Protein AF-A0ABD6QC44-F1 (afdb_monomer_lite)

pLDDT: mean 70.19, std 14.62, range [39.44, 90.94]

Radius of gyration: 23.81 Å; chains: 1; bounding box: 59×38×60 Å

Secondary structure (DSSP, 8-state):
---------SS-HHHHHHHHHHHHHHHHHHHHHHHHHHHHHHHTT-HHHHHHHHHHHHHHHHHHHHHHHHHHHHHHHHHHT-----HHHHHHHTT------------

Sequence (107 aa):
MTEKYQAGHAIPRWLHFVMAADRAGSAAYVGAGFFFAPVLAIASPWPALTAALWIVIALAGLWLGLLGIAMATGLAIVLRSNTEIPEDYWRSIIDYPTGRGNRPASV

Organism: Mycolicibacterium fortuitum (NCBI:txid1766)

Foldseek 3Di:
DDPPPPCPDDAPVVLVVLVVCLVVLVVVLVVVVVCVVVVCVVCVVPPVVNVVSVVVNVVSVVVSVVSVVVNVVRVVVNVVVPDDDPPVVVCVVPVPPPPPDPPPPDD

Structure (mmCIF, N/CA/C/O backbone):
data_AF-A0ABD6QC44-F1
#
_entry.id   AF-A0ABD6QC44-F1
#
loop_
_atom_site.group_PDB
_atom_site.id
_atom_site.type_symbol
_atom_site.label_atom_id
_atom_site.label_alt_id
_atom_site.label_comp_id
_atom_site.label_asym_id
_atom_site.label_entity_id
_atom_site.label_seq_id
_atom_site.pdbx_PDB_ins_code
_atom_site.Cartn_x
_atom_site.Cartn_y
_atom_site.Cartn_z
_atom_site.occupancy
_atom_site.B_iso_or_equiv
_atom_site.auth_seq_id
_atom_site.auth_comp_id
_atom_site.auth_asym_id
_atom_site.auth_atom_id
_atom_site.pdbx_PDB_model_num
ATOM 1 N N . MET A 1 1 ? -42.800 8.916 24.945 1.00 40.31 1 MET A N 1
ATOM 2 C CA . MET A 1 1 ? -41.347 9.079 25.156 1.00 40.31 1 MET A CA 1
ATOM 3 C C . MET A 1 1 ? -40.705 7.745 24.829 1.00 40.31 1 MET A C 1
ATOM 5 O O . MET A 1 1 ? -40.580 6.893 25.691 1.00 40.31 1 MET A O 1
ATOM 9 N N . THR A 1 2 ? -40.452 7.514 23.544 1.00 40.44 2 THR A N 1
ATOM 10 C CA . THR A 1 2 ? -39.946 6.239 23.023 1.00 40.44 2 THR A CA 1
ATOM 11 C C . THR A 1 2 ? -38.577 6.536 22.440 1.00 40.44 2 THR A C 1
ATOM 13 O O . THR A 1 2 ? -38.406 6.636 21.225 1.00 40.44 2 THR A O 1
ATOM 16 N N . GLU A 1 3 ? -37.622 6.802 23.327 1.00 39.44 3 GLU A N 1
ATOM 17 C CA . GLU A 1 3 ? -36.222 6.919 22.946 1.00 39.44 3 GLU A CA 1
ATOM 18 C C . GLU A 1 3 ? -35.745 5.532 22.549 1.00 39.44 3 GLU A C 1
ATOM 20 O O . GLU A 1 3 ? -35.485 4.642 23.356 1.00 39.44 3 GLU A O 1
ATOM 25 N N . LYS A 1 4 ? -35.717 5.341 21.236 1.00 41.03 4 LYS A N 1
ATOM 26 C CA . LYS A 1 4 ? -35.008 4.265 20.578 1.00 41.03 4 LYS A CA 1
ATOM 27 C C . LYS A 1 4 ? -33.545 4.369 21.008 1.00 41.03 4 LYS A C 1
ATOM 29 O O . LYS A 1 4 ? -32.787 5.108 20.389 1.00 41.03 4 LYS A O 1
ATOM 34 N N . TYR A 1 5 ? -33.143 3.615 22.029 1.00 44.47 5 TYR A N 1
ATOM 35 C CA . TYR A 1 5 ? -31.740 3.307 22.324 1.00 44.47 5 TYR A CA 1
ATOM 36 C C . TYR A 1 5 ? -31.167 2.419 21.202 1.00 44.47 5 TYR A C 1
ATOM 38 O O . TYR A 1 5 ? -30.796 1.266 21.384 1.00 44.47 5 TYR A O 1
ATOM 46 N N . GLN A 1 6 ? -31.137 2.968 19.989 1.00 42.03 6 GLN A N 1
ATOM 47 C CA . GLN A 1 6 ? -30.400 2.488 18.829 1.00 42.03 6 GLN A CA 1
ATOM 48 C C . GLN A 1 6 ? -28.955 2.976 18.958 1.00 42.03 6 GLN A C 1
ATOM 50 O O . GLN A 1 6 ? -28.447 3.717 1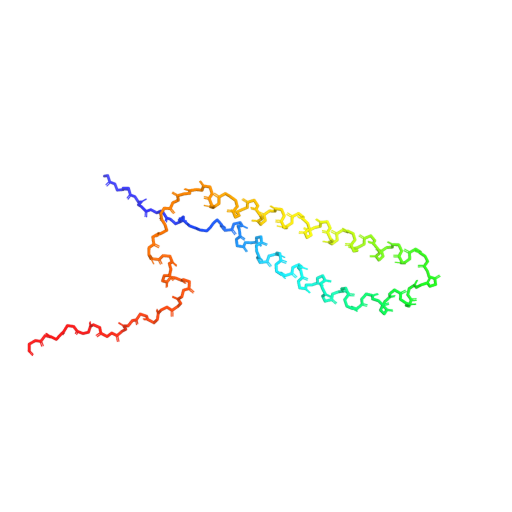8.120 1.00 42.03 6 GLN A O 1
ATOM 55 N N . ALA A 1 7 ? -28.278 2.579 20.032 1.00 42.84 7 ALA A N 1
ATOM 56 C CA . ALA A 1 7 ? -26.843 2.782 20.165 1.00 42.84 7 ALA A CA 1
ATOM 57 C C . ALA A 1 7 ? -26.107 1.616 19.487 1.00 42.84 7 ALA A C 1
ATOM 59 O O . ALA A 1 7 ? -25.403 0.838 20.119 1.00 42.84 7 ALA A O 1
ATOM 60 N N . GLY A 1 8 ? -26.276 1.495 18.166 1.00 39.91 8 GLY A N 1
ATOM 61 C CA . GLY A 1 8 ? -25.426 0.682 17.291 1.00 39.91 8 GLY A CA 1
ATOM 62 C C . GLY A 1 8 ? -24.033 1.302 17.123 1.00 39.91 8 GLY A C 1
ATOM 63 O O . GLY A 1 8 ? -23.633 1.617 16.006 1.00 39.91 8 GLY A O 1
ATOM 64 N N . HIS A 1 9 ? -23.328 1.554 18.228 1.00 51.53 9 HIS A N 1
ATOM 65 C CA . HIS A 1 9 ? -22.088 2.334 18.279 1.00 51.53 9 HIS A CA 1
ATOM 66 C C . HIS A 1 9 ? -20.999 1.615 19.083 1.00 51.53 9 HIS A C 1
ATOM 68 O O . HIS A 1 9 ? -20.910 1.812 20.288 1.00 51.53 9 HIS A O 1
ATOM 74 N N . ALA A 1 10 ? -20.117 0.857 18.421 1.00 55.81 10 ALA A N 1
ATOM 75 C CA . ALA A 1 10 ? -18.807 0.568 19.025 1.00 55.81 10 ALA A CA 1
ATOM 76 C C . ALA A 1 10 ? -17.658 0.256 18.055 1.00 55.81 10 ALA A C 1
ATOM 78 O O . ALA A 1 10 ? -16.515 0.251 18.491 1.00 55.81 10 ALA A O 1
ATOM 79 N N . ILE A 1 11 ? -17.888 0.050 16.751 1.00 52.38 11 ILE A N 1
ATOM 80 C CA . ILE A 1 11 ? -16.786 0.075 15.778 1.00 52.38 11 ILE A CA 1
ATOM 81 C C . ILE A 1 11 ? -17.237 0.869 14.553 1.00 52.38 11 ILE A C 1
ATOM 83 O O . ILE A 1 11 ? -18.160 0.440 13.854 1.00 52.38 11 ILE A O 1
ATOM 87 N N . PRO A 1 12 ? -16.639 2.042 14.273 1.00 61.91 12 PRO A N 1
ATOM 88 C CA . PRO A 1 12 ? -16.990 2.791 13.080 1.00 61.91 12 PRO A CA 1
ATOM 89 C C . PRO A 1 12 ? -16.716 1.907 11.860 1.00 61.91 12 PRO A C 1
ATOM 91 O O . PRO A 1 12 ? -15.604 1.421 11.670 1.00 61.91 12 PRO A O 1
ATOM 94 N N . ARG A 1 13 ? -17.734 1.691 11.015 1.00 66.19 13 ARG A N 1
ATOM 95 C CA . ARG A 1 13 ? -17.645 0.863 9.792 1.00 66.19 13 ARG A CA 1
ATOM 96 C C . ARG A 1 13 ? -16.465 1.244 8.890 1.00 66.19 13 ARG A C 1
ATOM 98 O O . ARG A 1 13 ? -15.939 0.402 8.169 1.00 66.19 13 ARG A O 1
ATOM 105 N N . TRP A 1 14 ? -16.045 2.504 8.957 1.00 67.88 14 TRP A N 1
ATOM 106 C CA . TRP A 1 14 ? -14.853 3.012 8.291 1.00 67.88 14 TRP A CA 1
ATOM 107 C C . TRP A 1 14 ? -13.552 2.374 8.811 1.00 67.88 14 TRP A C 1
ATOM 109 O O . TRP A 1 14 ? -12.704 2.022 8.002 1.00 67.88 14 TRP A O 1
ATOM 119 N N . LEU A 1 15 ? -13.417 2.114 10.117 1.00 67.38 15 LEU A N 1
ATOM 120 C CA . LEU A 1 15 ? -12.252 1.428 10.694 1.00 67.38 15 LEU A CA 1
ATOM 121 C C . LEU A 1 15 ? -12.162 -0.026 10.218 1.00 67.38 15 LEU A C 1
ATOM 123 O O . LEU A 1 15 ? -11.085 -0.491 9.862 1.00 67.38 15 LEU A O 1
ATOM 127 N N . HIS A 1 16 ? -13.298 -0.727 10.145 1.00 68.94 16 HIS A N 1
ATOM 128 C CA . HIS A 1 16 ? -13.348 -2.072 9.562 1.00 68.94 16 HIS A CA 1
ATOM 129 C C . HIS A 1 16 ? -12.886 -2.076 8.104 1.00 68.94 16 HIS A C 1
ATOM 131 O O . HIS A 1 16 ? -12.126 -2.954 7.701 1.00 68.94 16 HIS A O 1
ATOM 137 N N . PHE A 1 17 ? -13.322 -1.084 7.325 1.00 73.69 17 PHE A N 1
ATOM 138 C CA . PHE A 1 17 ? -12.895 -0.935 5.939 1.00 73.69 17 PHE A CA 1
ATOM 139 C C . PHE A 1 17 ? -11.391 -0.648 5.837 1.00 73.69 17 PHE A C 1
ATOM 141 O O . PHE A 1 17 ? -10.707 -1.301 5.055 1.00 73.69 17 PHE A O 1
ATOM 148 N N . VAL A 1 18 ? -10.864 0.256 6.669 1.00 72.31 18 VAL A N 1
ATOM 149 C CA . VAL A 1 18 ? -9.431 0.587 6.723 1.00 72.31 18 VAL A CA 1
ATOM 150 C C . VAL A 1 18 ? -8.594 -0.630 7.114 1.00 72.31 18 VAL A C 1
ATOM 152 O O . VAL A 1 18 ? -7.614 -0.909 6.439 1.00 72.31 18 VAL A O 1
ATOM 155 N N . MET A 1 19 ? -8.990 -1.404 8.128 1.00 76.25 19 MET A N 1
ATOM 156 C CA . MET A 1 19 ? -8.244 -2.599 8.545 1.00 76.25 19 MET A CA 1
ATOM 157 C C . MET A 1 19 ? -8.298 -3.728 7.507 1.00 76.25 19 MET A C 1
ATOM 159 O O . MET A 1 19 ? -7.301 -4.415 7.286 1.00 76.25 19 MET A O 1
ATOM 163 N N . ALA A 1 20 ? -9.442 -3.923 6.841 1.00 75.81 20 ALA A N 1
ATOM 164 C CA . ALA A 1 20 ? -9.551 -4.891 5.751 1.00 75.81 20 ALA A CA 1
ATOM 165 C C . ALA A 1 20 ? -8.690 -4.476 4.545 1.00 75.81 20 ALA A C 1
ATOM 167 O O . ALA A 1 20 ? -7.998 -5.317 3.966 1.00 75.81 20 ALA A O 1
ATOM 168 N N . ALA A 1 21 ? -8.699 -3.185 4.202 1.00 75.19 21 ALA A N 1
ATOM 169 C CA . ALA A 1 21 ? -7.894 -2.621 3.124 1.00 75.19 21 ALA A CA 1
ATOM 170 C C . ALA A 1 21 ? -6.390 -2.646 3.443 1.00 75.19 21 ALA A C 1
ATOM 172 O O . ALA A 1 21 ? -5.604 -2.998 2.570 1.00 75.19 21 ALA A O 1
ATOM 173 N N . ASP A 1 22 ? -5.991 -2.339 4.678 1.00 77.06 22 ASP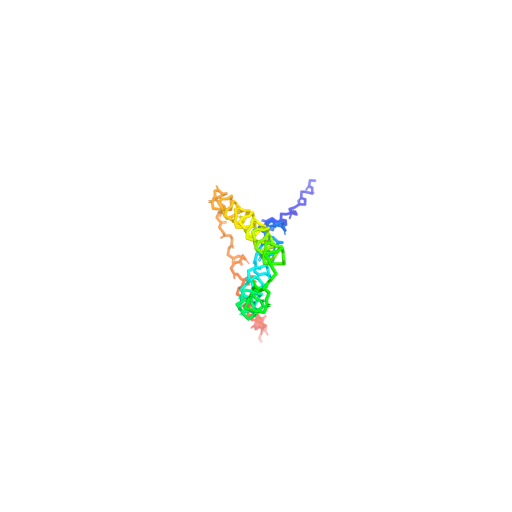 A N 1
ATOM 174 C CA . ASP A 1 22 ? -4.604 -2.393 5.152 1.00 77.06 22 ASP A CA 1
ATOM 175 C C . ASP A 1 22 ? -4.043 -3.819 5.100 1.00 77.06 22 ASP A C 1
ATOM 177 O O . ASP A 1 22 ? -2.985 -4.059 4.515 1.00 77.06 22 ASP A O 1
ATOM 181 N N . ARG A 1 23 ? -4.800 -4.800 5.608 1.00 77.81 23 ARG A N 1
ATOM 182 C CA . ARG A 1 23 ? -4.409 -6.215 5.563 1.00 77.81 23 ARG A CA 1
ATOM 183 C C . ARG A 1 23 ? -4.284 -6.726 4.130 1.00 77.81 23 ARG A C 1
ATOM 185 O O . ARG A 1 23 ? -3.311 -7.404 3.803 1.00 77.81 23 ARG A O 1
ATOM 192 N N . ALA A 1 24 ? -5.272 -6.431 3.286 1.00 78.44 24 ALA A N 1
ATOM 193 C CA . ALA A 1 24 ? -5.267 -6.858 1.891 1.00 78.44 24 ALA A CA 1
ATOM 194 C C . ALA A 1 24 ? -4.145 -6.172 1.099 1.00 78.44 24 ALA A C 1
ATOM 196 O O . ALA A 1 24 ? -3.426 -6.838 0.355 1.00 78.44 24 ALA A O 1
ATOM 197 N N . GLY A 1 25 ? -3.960 -4.866 1.302 1.00 75.00 25 GLY A N 1
ATOM 198 C CA . GLY A 1 25 ? -2.910 -4.074 0.671 1.00 75.00 25 GLY A CA 1
ATOM 199 C C . GLY A 1 25 ? -1.519 -4.550 1.073 1.00 75.00 25 GLY A C 1
ATOM 200 O O . GLY A 1 25 ? -0.682 -4.780 0.204 1.00 75.00 25 GLY A O 1
ATOM 201 N N . SER A 1 26 ? -1.282 -4.767 2.366 1.00 74.25 26 SER A N 1
ATOM 202 C CA . SER A 1 26 ? 0.003 -5.251 2.874 1.00 74.25 26 SER A CA 1
ATOM 203 C C . SER A 1 26 ? 0.315 -6.665 2.377 1.00 74.25 26 SER A C 1
ATOM 205 O O . SER A 1 26 ? 1.423 -6.917 1.908 1.00 74.25 26 SER A O 1
ATOM 207 N N . ALA A 1 27 ? -0.661 -7.582 2.396 1.00 79.44 27 ALA A N 1
ATOM 208 C CA . ALA A 1 27 ? -0.476 -8.938 1.873 1.00 79.44 27 ALA A CA 1
ATOM 209 C C . ALA A 1 27 ? -0.177 -8.940 0.363 1.00 79.44 27 ALA A C 1
ATOM 211 O O . ALA A 1 27 ? 0.734 -9.638 -0.087 1.00 79.44 27 ALA A O 1
ATOM 212 N N . ALA A 1 28 ? -0.904 -8.128 -0.411 1.00 76.12 28 ALA A N 1
ATOM 213 C CA . ALA A 1 28 ? -0.670 -7.979 -1.843 1.00 76.12 28 ALA A CA 1
ATOM 214 C C . ALA A 1 28 ? 0.698 -7.345 -2.137 1.00 76.12 28 ALA A C 1
ATOM 216 O O . ALA A 1 28 ? 1.388 -7.794 -3.048 1.00 76.12 28 ALA A O 1
ATOM 217 N N . TYR A 1 29 ? 1.119 -6.349 -1.356 1.00 78.31 29 TYR A N 1
ATOM 218 C CA . TYR A 1 29 ? 2.401 -5.666 -1.529 1.00 78.31 29 TYR A CA 1
ATOM 219 C C . TYR A 1 29 ? 3.595 -6.559 -1.187 1.00 78.31 29 TYR A C 1
ATOM 221 O O . TYR A 1 29 ? 4.561 -6.597 -1.944 1.00 78.31 29 TYR A O 1
ATOM 229 N N . VAL A 1 30 ? 3.514 -7.339 -0.105 1.00 79.81 30 VAL A N 1
ATOM 230 C CA . VAL A 1 30 ? 4.546 -8.331 0.243 1.00 79.81 30 VAL A CA 1
ATOM 231 C C . VAL A 1 30 ? 4.620 -9.430 -0.820 1.00 79.81 30 VAL A C 1
ATOM 233 O O . VAL A 1 30 ? 5.713 -9.770 -1.274 1.00 79.81 30 VAL A O 1
ATOM 236 N N . GLY A 1 31 ? 3.468 -9.943 -1.270 1.00 79.81 31 GLY A N 1
ATOM 237 C CA . GLY A 1 31 ? 3.406 -10.925 -2.353 1.00 79.81 31 GLY A CA 1
ATOM 238 C C . GLY A 1 31 ? 4.011 -10.392 -3.653 1.00 79.81 31 GLY A C 1
ATOM 239 O O . GLY A 1 31 ? 4.887 -11.029 -4.230 1.00 79.81 31 GLY A O 1
ATOM 240 N N . ALA A 1 32 ? 3.610 -9.195 -4.084 1.00 79.12 32 ALA A N 1
ATOM 241 C CA . ALA A 1 32 ? 4.145 -8.547 -5.281 1.00 79.12 32 ALA A CA 1
ATOM 242 C C . ALA A 1 32 ? 5.647 -8.244 -5.158 1.00 79.12 32 ALA A C 1
ATOM 244 O O . ALA A 1 32 ? 6.392 -8.468 -6.111 1.00 79.12 32 ALA A O 1
ATOM 245 N N . GLY A 1 33 ? 6.102 -7.803 -3.980 1.00 77.38 33 GLY A N 1
ATOM 246 C CA . GLY A 1 33 ? 7.508 -7.544 -3.670 1.00 77.38 33 GLY A CA 1
ATOM 247 C C . GLY A 1 33 ? 8.394 -8.783 -3.813 1.00 77.38 33 GLY A C 1
ATOM 248 O O . GLY A 1 33 ? 9.500 -8.688 -4.344 1.00 77.38 33 GLY A O 1
ATOM 249 N N . PHE A 1 34 ? 7.896 -9.962 -3.426 1.00 80.88 34 PHE A N 1
ATOM 250 C CA . PHE A 1 34 ? 8.624 -11.225 -3.581 1.00 80.88 34 PHE A CA 1
ATOM 251 C C . PHE A 1 34 ? 8.903 -11.566 -5.054 1.00 80.88 34 PHE A C 1
ATOM 253 O O . PHE A 1 34 ? 10.013 -11.961 -5.411 1.00 80.88 34 PHE A O 1
ATOM 260 N N . PHE A 1 35 ? 7.924 -11.351 -5.936 1.00 79.00 35 PHE A N 1
ATOM 261 C CA . PHE A 1 35 ? 8.087 -11.564 -7.380 1.00 79.00 35 PHE A CA 1
ATOM 262 C C . PHE A 1 35 ? 8.801 -10.407 -8.089 1.00 79.00 35 PHE A C 1
ATOM 264 O O . PHE A 1 35 ? 9.125 -10.508 -9.273 1.00 79.00 35 PHE A O 1
ATOM 271 N N . PHE A 1 36 ? 9.092 -9.320 -7.378 1.00 79.31 36 PHE A N 1
ATOM 272 C CA . PHE A 1 36 ? 9.635 -8.108 -7.971 1.00 79.31 36 PHE A CA 1
ATOM 273 C C . PHE A 1 36 ? 11.110 -8.233 -8.356 1.00 79.31 36 PHE A C 1
ATOM 275 O O . PHE A 1 36 ? 11.513 -7.739 -9.405 1.00 79.31 36 PHE A O 1
ATOM 282 N N . ALA A 1 37 ? 11.919 -8.924 -7.548 1.00 77.31 37 ALA A N 1
ATOM 283 C CA . ALA A 1 37 ? 13.344 -9.100 -7.830 1.00 77.31 37 ALA A CA 1
ATOM 284 C C . ALA A 1 37 ? 13.613 -9.884 -9.139 1.00 77.31 37 ALA A C 1
ATOM 286 O O . ALA A 1 37 ? 14.402 -9.401 -9.955 1.00 77.31 37 ALA A O 1
ATOM 287 N N . PRO A 1 38 ? 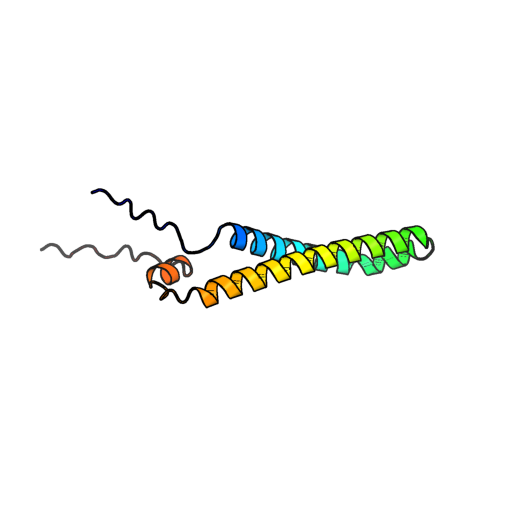12.931 -11.016 -9.422 1.00 79.94 38 PRO A N 1
ATOM 288 C CA . PRO A 1 38 ? 13.010 -11.675 -10.728 1.00 79.94 38 PRO A CA 1
ATOM 289 C C . PRO A 1 38 ? 12.563 -10.779 -11.892 1.00 79.94 38 PRO A C 1
ATOM 291 O O . PRO A 1 38 ? 13.214 -10.745 -12.935 1.00 79.94 38 PRO A O 1
ATOM 294 N N . VAL A 1 39 ? 11.473 -10.023 -11.715 1.00 79.56 39 VAL A N 1
ATOM 295 C CA . VAL A 1 39 ? 10.937 -9.121 -12.749 1.00 79.56 39 VAL A CA 1
ATOM 296 C C . VAL A 1 39 ? 11.909 -7.978 -13.047 1.00 79.56 39 VAL A C 1
ATOM 298 O O . VAL A 1 39 ? 12.149 -7.673 -14.213 1.00 79.56 39 VAL A O 1
ATOM 301 N N . LEU A 1 40 ? 12.528 -7.388 -12.022 1.00 75.81 40 LEU A N 1
ATOM 302 C CA . LEU A 1 40 ? 13.566 -6.368 -12.184 1.00 75.81 40 LEU A CA 1
ATOM 303 C C . LEU A 1 40 ? 14.814 -6.910 -12.882 1.00 75.81 40 LEU A C 1
ATOM 305 O O . LEU A 1 40 ? 15.380 -6.215 -13.721 1.00 75.81 40 LEU A O 1
ATOM 309 N N . ALA A 1 41 ? 15.234 -8.141 -12.576 1.00 78.00 41 ALA A N 1
ATOM 310 C CA . ALA A 1 41 ? 16.381 -8.760 -13.239 1.00 78.00 41 ALA A CA 1
ATOM 311 C C . ALA A 1 41 ? 16.150 -8.916 -14.753 1.00 78.00 41 ALA A C 1
ATOM 313 O O . ALA A 1 41 ? 17.058 -8.676 -15.544 1.00 78.00 41 ALA A O 1
ATOM 314 N N . ILE A 1 42 ? 14.920 -9.243 -15.161 1.00 82.62 42 ILE A N 1
ATOM 315 C CA . ILE A 1 42 ? 14.525 -9.328 -16.575 1.00 82.62 42 ILE A CA 1
ATOM 316 C C . ILE A 1 42 ? 14.361 -7.931 -17.195 1.00 82.62 42 ILE A C 1
ATOM 318 O O . ILE A 1 42 ? 14.730 -7.724 -18.348 1.00 82.62 42 ILE A O 1
ATOM 322 N N . ALA A 1 43 ? 13.819 -6.968 -16.444 1.00 77.81 43 ALA A N 1
ATOM 323 C CA . ALA A 1 43 ? 13.574 -5.601 -16.908 1.00 77.81 43 ALA A CA 1
ATOM 324 C C . ALA A 1 43 ? 14.835 -4.716 -16.950 1.00 77.81 43 ALA A C 1
ATOM 326 O O . ALA A 1 43 ? 14.805 -3.661 -17.584 1.00 77.81 43 ALA A O 1
ATOM 327 N N . SER A 1 44 ? 15.933 -5.150 -16.318 1.00 71.19 44 SER A N 1
ATOM 328 C CA . SER A 1 44 ? 17.230 -4.460 -16.229 1.00 71.19 44 SER A CA 1
ATOM 329 C C . SER A 1 44 ? 17.746 -3.844 -17.542 1.00 71.19 44 SER A C 1
ATOM 331 O O . SER A 1 44 ? 18.277 -2.732 -17.478 1.00 71.19 44 SER A O 1
ATOM 333 N N . PRO A 1 45 ? 17.596 -4.477 -18.723 1.00 86.56 45 PRO A N 1
ATOM 334 C CA . PRO A 1 45 ? 18.050 -3.897 -19.987 1.00 86.56 45 PRO A CA 1
ATOM 335 C C . PRO A 1 45 ? 17.230 -2.682 -20.446 1.00 86.56 45 PRO A C 1
ATOM 337 O O . PRO A 1 45 ? 17.676 -1.949 -21.327 1.00 86.56 45 PRO A O 1
ATOM 340 N N . TRP A 1 46 ? 16.038 -2.459 -19.877 1.00 88.12 46 TRP A N 1
ATOM 341 C CA . TRP A 1 46 ? 15.121 -1.376 -20.238 1.00 88.12 46 TRP A CA 1
ATOM 342 C C . TRP A 1 46 ? 14.944 -0.388 -19.075 1.00 88.12 46 TRP A C 1
ATOM 344 O O . TRP A 1 46 ? 14.074 -0.574 -18.213 1.00 88.12 46 TRP A O 1
ATOM 354 N N . PRO A 1 47 ? 15.705 0.724 -19.070 1.00 84.44 47 PRO A N 1
ATOM 355 C CA . PRO A 1 47 ? 15.639 1.732 -18.013 1.00 84.44 47 PRO A CA 1
ATOM 356 C C . PRO A 1 47 ? 14.231 2.299 -17.807 1.00 84.44 47 PRO A C 1
ATOM 358 O O . PRO A 1 47 ? 13.799 2.484 -16.673 1.00 84.44 47 PRO A O 1
ATOM 361 N N . ALA A 1 48 ? 13.481 2.515 -18.894 1.00 86.88 48 ALA A N 1
ATOM 362 C CA . ALA A 1 48 ? 12.110 3.021 -18.829 1.00 86.88 48 ALA A CA 1
ATOM 363 C C . ALA A 1 48 ? 11.149 2.044 -18.124 1.00 86.88 48 ALA A C 1
ATOM 365 O O . ALA A 1 48 ? 10.339 2.467 -17.301 1.00 86.88 48 ALA A O 1
ATOM 366 N N . LEU A 1 49 ? 11.266 0.738 -18.395 1.00 82.88 49 LEU A N 1
ATOM 367 C CA . LEU A 1 49 ? 10.447 -0.293 -17.747 1.00 82.88 49 LEU A CA 1
ATOM 368 C C . LEU A 1 49 ? 10.790 -0.409 -16.257 1.00 82.88 49 LEU A C 1
ATOM 370 O O . LEU A 1 49 ? 9.900 -0.485 -15.413 1.00 82.88 49 LEU A O 1
ATOM 374 N N . THR A 1 50 ? 12.081 -0.353 -15.933 1.00 84.81 50 THR A N 1
ATOM 375 C CA . THR A 1 50 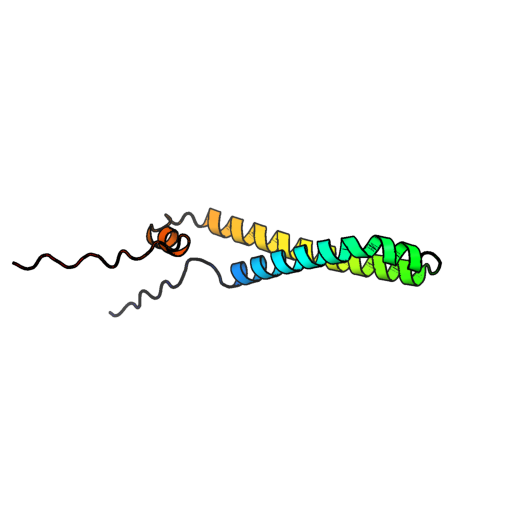? 12.569 -0.352 -14.549 1.00 84.81 50 THR A CA 1
ATOM 376 C C . THR A 1 50 ? 12.066 0.873 -13.776 1.00 84.81 50 THR A C 1
ATOM 378 O O . THR A 1 50 ? 11.607 0.744 -12.642 1.00 84.81 50 THR A O 1
ATOM 381 N N . ALA A 1 51 ? 12.082 2.061 -14.388 1.00 87.62 51 ALA A N 1
ATOM 382 C CA . ALA A 1 51 ? 11.542 3.275 -13.779 1.00 87.62 51 ALA A CA 1
ATOM 383 C C . ALA A 1 51 ? 10.026 3.176 -13.536 1.00 87.62 51 ALA A C 1
ATOM 385 O O . ALA A 1 51 ? 9.556 3.529 -12.456 1.00 87.62 51 ALA A O 1
ATOM 386 N N . ALA A 1 52 ? 9.264 2.643 -14.498 1.00 87.88 52 ALA A N 1
ATOM 387 C CA . ALA A 1 52 ? 7.828 2.417 -14.334 1.00 87.88 52 ALA A CA 1
ATOM 388 C C . ALA A 1 52 ? 7.528 1.462 -13.165 1.00 87.88 52 ALA A C 1
ATOM 390 O O . ALA A 1 52 ? 6.658 1.744 -12.343 1.00 87.88 52 ALA A O 1
ATOM 391 N N . LEU A 1 53 ? 8.299 0.378 -13.044 1.00 85.94 53 LEU A N 1
ATOM 392 C CA . LEU A 1 53 ? 8.237 -0.568 -11.928 1.00 85.94 53 LEU A CA 1
ATOM 393 C C . LEU A 1 53 ? 8.462 0.134 -10.574 1.00 85.94 53 LEU A C 1
ATOM 395 O O . LEU A 1 53 ? 7.657 -0.029 -9.654 1.00 85.94 53 LEU A O 1
ATOM 399 N N . TRP A 1 54 ? 9.493 0.973 -10.458 1.00 86.12 54 TRP A N 1
ATOM 400 C CA . TRP A 1 54 ? 9.743 1.753 -9.239 1.00 86.12 54 TRP A CA 1
ATOM 401 C C . TRP A 1 54 ? 8.621 2.742 -8.904 1.00 86.12 54 TRP A C 1
ATOM 403 O O . TRP A 1 54 ? 8.257 2.871 -7.735 1.00 86.12 54 TRP A O 1
ATOM 413 N N . ILE A 1 55 ? 8.040 3.409 -9.905 1.00 90.88 55 ILE A N 1
ATOM 414 C CA . ILE A 1 55 ? 6.899 4.318 -9.704 1.00 90.88 55 ILE A CA 1
ATOM 415 C C . ILE A 1 55 ? 5.695 3.552 -9.146 1.00 90.88 55 ILE A C 1
ATOM 417 O O . ILE A 1 55 ? 5.055 4.022 -8.206 1.00 90.88 55 ILE A O 1
ATOM 421 N N . VAL A 1 56 ? 5.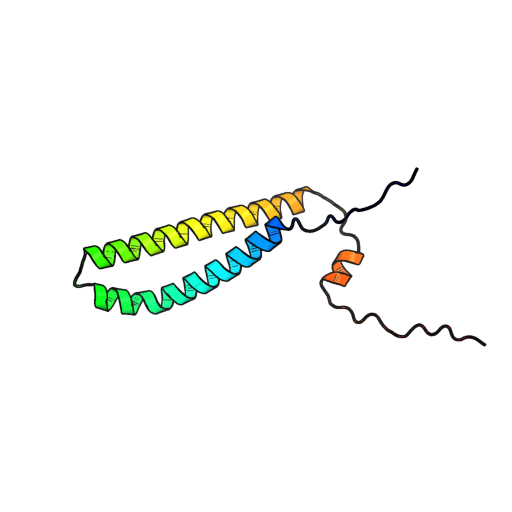408 2.360 -9.677 1.00 87.38 56 VAL A N 1
ATOM 422 C CA . VAL A 1 56 ? 4.316 1.509 -9.181 1.00 87.38 56 VAL A CA 1
ATOM 423 C C . VAL A 1 56 ? 4.544 1.120 -7.719 1.00 87.38 56 VAL A C 1
ATOM 425 O O . VAL A 1 56 ? 3.613 1.229 -6.920 1.00 87.38 56 VAL A O 1
ATOM 428 N N . ILE A 1 57 ? 5.771 0.741 -7.339 1.00 85.31 57 ILE A N 1
ATOM 429 C CA . ILE A 1 57 ? 6.110 0.477 -5.931 1.00 85.31 57 ILE A CA 1
ATOM 430 C C . ILE A 1 57 ? 5.876 1.718 -5.078 1.00 85.31 57 ILE A C 1
ATOM 432 O O . ILE A 1 57 ? 5.235 1.621 -4.035 1.00 85.31 57 ILE A O 1
ATOM 436 N N . ALA A 1 58 ? 6.388 2.874 -5.500 1.00 87.88 58 ALA A N 1
ATOM 437 C CA . ALA A 1 58 ? 6.279 4.106 -4.728 1.00 87.88 58 ALA A CA 1
ATOM 438 C C . ALA A 1 58 ? 4.812 4.503 -4.504 1.00 87.88 58 ALA A C 1
ATOM 440 O O . ALA A 1 58 ? 4.440 4.870 -3.392 1.00 87.88 58 ALA A O 1
ATOM 441 N N . LEU A 1 59 ? 3.965 4.369 -5.529 1.00 90.94 59 LEU A N 1
ATOM 442 C CA . LEU A 1 59 ? 2.527 4.619 -5.426 1.00 90.94 59 LEU A CA 1
ATOM 443 C C . LEU A 1 59 ? 1.836 3.623 -4.490 1.00 90.94 59 LEU A C 1
ATOM 445 O O . LEU A 1 59 ? 1.030 4.033 -3.655 1.00 90.94 59 LEU A O 1
ATOM 449 N N . ALA A 1 60 ? 2.169 2.335 -4.590 1.00 86.44 60 ALA A N 1
ATOM 450 C CA . ALA A 1 60 ? 1.629 1.317 -3.695 1.00 86.44 60 ALA A CA 1
ATOM 451 C C . ALA A 1 60 ? 2.057 1.566 -2.237 1.00 86.44 60 ALA A C 1
ATOM 453 O O . ALA A 1 60 ? 1.218 1.543 -1.340 1.00 86.44 60 ALA A O 1
ATOM 454 N N . GLY A 1 61 ? 3.331 1.887 -2.001 1.00 85.19 61 GLY A N 1
ATOM 455 C CA . GLY A 1 61 ? 3.854 2.245 -0.683 1.00 85.19 61 GLY A CA 1
ATOM 456 C C . GLY A 1 61 ? 3.221 3.517 -0.115 1.00 85.19 61 GLY A C 1
ATOM 457 O O . GLY A 1 61 ? 2.865 3.548 1.060 1.00 85.19 61 GLY A O 1
ATOM 458 N N . LEU A 1 62 ? 3.006 4.544 -0.945 1.00 89.50 62 LEU A N 1
ATOM 459 C CA . LEU A 1 62 ? 2.302 5.766 -0.546 1.00 89.50 62 LEU A CA 1
ATOM 460 C C . LEU A 1 62 ? 0.860 5.463 -0.124 1.00 89.50 62 LEU A C 1
ATOM 462 O O . LEU A 1 62 ? 0.409 5.941 0.916 1.00 89.50 62 LEU A O 1
ATOM 466 N N . TRP A 1 63 ? 0.151 4.641 -0.900 1.00 86.06 63 TRP A N 1
ATOM 467 C CA . TRP A 1 63 ? -1.209 4.220 -0.572 1.00 86.06 63 TRP A CA 1
ATOM 468 C C . TRP A 1 63 ? -1.267 3.443 0.750 1.00 86.06 63 TRP A C 1
ATOM 470 O O . TRP A 1 63 ? -2.117 3.731 1.593 1.00 86.06 63 TRP A O 1
ATOM 480 N N . LEU A 1 64 ? -0.329 2.517 0.978 1.00 84.69 64 LEU A N 1
ATOM 481 C CA . LEU A 1 64 ? -0.205 1.801 2.254 1.00 84.69 64 LEU A CA 1
ATOM 482 C C . LEU A 1 64 ? 0.101 2.742 3.420 1.00 84.69 64 LEU A C 1
ATOM 484 O O . LEU A 1 64 ? -0.502 2.613 4.480 1.00 84.69 64 LEU A O 1
ATOM 488 N N . GLY A 1 65 ? 0.980 3.726 3.224 1.00 84.88 65 GLY A N 1
ATOM 489 C CA . GLY A 1 65 ? 1.267 4.744 4.234 1.00 84.88 65 GLY A CA 1
ATOM 490 C C . GLY A 1 65 ? 0.019 5.535 4.636 1.00 84.88 65 GLY A C 1
ATOM 491 O O . GLY A 1 65 ? -0.226 5.734 5.827 1.00 84.88 65 GLY A O 1
ATOM 492 N N . LEU A 1 66 ? -0.814 5.926 3.665 1.00 87.94 66 LEU A N 1
ATOM 493 C CA . LEU A 1 66 ? -2.090 6.602 3.930 1.00 87.94 66 LEU A CA 1
ATOM 494 C C . LEU A 1 66 ? -3.062 5.709 4.716 1.00 87.94 66 LEU A C 1
ATOM 496 O O . LEU A 1 66 ? -3.699 6.183 5.660 1.00 87.94 66 LEU A O 1
ATOM 500 N N . LEU A 1 67 ? -3.151 4.420 4.371 1.00 83.00 67 LEU A N 1
ATOM 501 C CA . LEU A 1 67 ? -3.970 3.450 5.108 1.00 83.00 67 LEU A CA 1
ATOM 502 C C . LEU A 1 67 ? -3.466 3.247 6.547 1.00 83.00 67 LEU A C 1
ATOM 504 O O . LEU A 1 67 ? -4.273 3.247 7.478 1.00 83.00 67 LEU A O 1
ATOM 508 N N . GLY A 1 68 ? -2.149 3.170 6.752 1.00 83.19 68 GLY A N 1
ATOM 509 C CA . GLY A 1 68 ? -1.541 3.065 8.080 1.00 83.19 68 GLY A CA 1
ATOM 510 C C . GLY A 1 68 ? -1.831 4.282 8.964 1.00 83.19 68 GLY A C 1
ATOM 511 O O . GLY A 1 68 ? -2.210 4.132 10.128 1.00 83.19 68 GLY A O 1
ATOM 512 N N . ILE A 1 69 ? -1.743 5.496 8.408 1.00 85.06 69 ILE A N 1
ATOM 513 C CA . ILE A 1 69 ? -2.112 6.733 9.121 1.00 85.06 69 ILE A CA 1
ATOM 514 C C . ILE A 1 69 ? -3.601 6.720 9.491 1.00 85.06 69 ILE A C 1
ATOM 516 O O . ILE A 1 69 ? -3.963 7.085 10.614 1.00 85.06 69 ILE A O 1
ATOM 520 N N . ALA A 1 70 ? -4.471 6.274 8.581 1.00 84.88 70 ALA A N 1
ATOM 521 C CA . ALA A 1 70 ? -5.903 6.160 8.846 1.00 84.88 70 ALA A CA 1
ATOM 522 C C . ALA A 1 70 ? -6.198 5.167 9.987 1.00 84.88 70 ALA A C 1
ATOM 524 O O . ALA A 1 70 ? -7.014 5.464 10.864 1.00 84.88 70 ALA A O 1
ATOM 525 N N . MET A 1 71 ? -5.492 4.033 10.024 1.00 84.06 71 MET A N 1
ATOM 526 C CA . MET A 1 71 ? -5.597 3.022 11.081 1.00 84.06 71 MET A CA 1
ATOM 527 C C . MET A 1 71 ? -5.154 3.575 12.441 1.00 84.06 71 MET A C 1
ATOM 529 O O . MET A 1 71 ? -5.920 3.515 13.407 1.00 84.06 71 MET A O 1
ATOM 533 N N . ALA A 1 72 ? -3.970 4.191 12.502 1.00 83.12 72 ALA A N 1
ATOM 534 C CA . ALA A 1 72 ? -3.442 4.791 13.725 1.00 83.12 72 ALA A CA 1
ATOM 535 C C . ALA A 1 72 ? -4.372 5.888 14.269 1.00 83.12 72 ALA A C 1
ATOM 537 O O . ALA A 1 72 ? -4.639 5.947 15.469 1.00 83.12 72 ALA A O 1
ATOM 538 N N . THR A 1 73 ? -4.924 6.716 13.378 1.00 83.00 73 THR A N 1
ATOM 539 C CA . THR A 1 73 ? -5.893 7.764 13.735 1.00 83.00 73 THR A CA 1
ATOM 540 C C . THR A 1 73 ? -7.176 7.164 14.305 1.00 83.00 73 THR A C 1
ATOM 542 O O . THR A 1 73 ? -7.669 7.614 15.339 1.00 83.00 73 THR A O 1
ATOM 545 N N . GLY A 1 74 ? -7.705 6.122 13.663 1.00 75.50 74 GLY A N 1
ATOM 546 C CA . GLY A 1 74 ? -8.896 5.420 14.125 1.00 75.50 74 GLY A CA 1
ATOM 547 C C . GLY A 1 74 ? -8.718 4.809 15.516 1.00 75.50 74 GLY A C 1
ATOM 548 O O . GLY A 1 74 ? -9.579 4.988 16.378 1.00 75.50 74 GLY A O 1
ATOM 549 N N . LEU A 1 75 ? -7.572 4.172 15.766 1.00 78.12 75 LEU A N 1
ATOM 550 C CA . LEU A 1 75 ? -7.232 3.639 17.084 1.00 78.12 75 LEU A CA 1
ATOM 551 C C . LEU A 1 75 ? -7.064 4.755 18.126 1.00 78.12 75 LEU A C 1
ATOM 553 O O . LEU A 1 75 ? -7.596 4.646 19.229 1.00 78.12 75 LEU A O 1
ATOM 557 N N . ALA A 1 76 ? -6.385 5.850 17.776 1.00 80.06 76 ALA A N 1
ATOM 558 C CA . ALA A 1 76 ? -6.194 6.992 18.668 1.00 80.06 76 ALA A CA 1
ATOM 559 C C . ALA A 1 76 ? -7.525 7.638 19.083 1.00 80.06 76 ALA A C 1
ATOM 561 O O . ALA A 1 76 ? -7.688 8.024 20.240 1.00 80.06 76 ALA A O 1
ATOM 562 N N . ILE A 1 77 ? -8.496 7.721 18.168 1.00 72.25 77 ILE A N 1
ATOM 563 C CA . ILE A 1 77 ? -9.843 8.218 18.473 1.00 72.25 77 ILE A CA 1
ATOM 564 C C . ILE A 1 77 ? -10.561 7.270 19.440 1.00 72.25 77 ILE A C 1
ATOM 566 O O . ILE A 1 77 ? -11.104 7.749 20.431 1.00 72.25 77 ILE A O 1
ATOM 570 N N . VAL A 1 78 ? -10.512 5.952 19.207 1.00 67.00 78 VAL A N 1
ATOM 571 C CA . VAL A 1 78 ? -11.133 4.945 20.093 1.00 67.00 78 VAL A CA 1
ATOM 572 C C . VAL A 1 78 ? -10.535 4.996 21.502 1.00 67.00 78 VAL A C 1
ATOM 574 O O . VAL A 1 78 ? -11.278 5.044 22.479 1.00 67.00 78 VAL A O 1
ATOM 577 N N . LEU A 1 79 ? -9.205 5.063 21.619 1.00 73.19 79 LEU A N 1
ATOM 578 C CA . LEU A 1 79 ? -8.524 5.185 22.914 1.00 73.19 79 LEU A CA 1
ATOM 579 C C . LEU A 1 79 ? -8.861 6.509 23.619 1.00 73.19 79 LEU A C 1
ATOM 581 O O . LEU A 1 79 ? -9.011 6.545 24.839 1.00 73.19 79 LEU A O 1
ATOM 585 N N . ARG A 1 80 ? -9.027 7.600 22.858 1.00 68.19 80 ARG A N 1
ATOM 586 C CA . ARG A 1 80 ? -9.431 8.914 23.381 1.00 68.19 80 ARG A CA 1
ATOM 587 C C . ARG A 1 80 ? -10.885 8.945 23.861 1.00 68.19 80 ARG A C 1
ATOM 589 O O . ARG A 1 80 ? -11.208 9.772 24.710 1.00 68.19 80 ARG A O 1
ATOM 596 N N . SER A 1 81 ? -11.756 8.082 23.339 1.00 62.00 81 SER A N 1
ATOM 597 C CA . SER A 1 81 ? -13.182 8.072 23.681 1.00 62.00 81 SER A CA 1
ATOM 598 C C . SER A 1 81 ? -13.496 7.612 25.108 1.00 62.00 81 SER A C 1
ATOM 600 O O . SER A 1 81 ? -14.633 7.820 25.511 1.00 62.00 81 SER A O 1
ATOM 602 N N . ASN A 1 82 ? -12.542 7.028 25.857 1.00 54.00 82 ASN A N 1
ATOM 603 C CA . ASN A 1 82 ? -12.651 6.680 27.291 1.00 54.00 82 ASN A CA 1
ATOM 604 C C . ASN A 1 82 ? -14.046 6.153 27.703 1.00 54.00 82 ASN A C 1
ATOM 606 O O . ASN A 1 82 ? -14.634 6.580 28.694 1.00 54.00 82 ASN A O 1
ATOM 610 N N . THR A 1 83 ? -14.616 5.278 26.871 1.00 49.34 83 THR A N 1
ATOM 611 C CA . THR A 1 83 ? -15.887 4.609 27.147 1.00 49.34 83 THR A CA 1
ATOM 612 C C . THR A 1 83 ? -15.541 3.326 27.884 1.00 49.34 83 THR A C 1
ATOM 614 O O . THR A 1 83 ? -14.779 2.511 27.364 1.00 49.34 83 THR A O 1
ATOM 617 N N . GLU A 1 84 ? -16.034 3.175 29.117 1.00 47.00 84 GLU A N 1
ATOM 618 C CA . GLU A 1 84 ? -15.967 1.903 29.841 1.00 47.00 84 GLU A CA 1
ATOM 619 C C . GLU A 1 84 ? -16.478 0.805 28.909 1.00 47.00 84 GLU A C 1
ATOM 621 O O . GLU A 1 84 ? -17.609 0.870 28.429 1.00 47.00 84 GLU A O 1
ATOM 626 N N . ILE A 1 85 ? -15.610 -0.149 28.574 1.00 51.06 85 ILE A N 1
ATOM 627 C CA . ILE A 1 85 ? -15.918 -1.208 27.616 1.00 51.06 85 ILE A CA 1
ATOM 628 C C . ILE A 1 85 ? -17.000 -2.096 28.250 1.00 51.06 85 ILE A C 1
ATOM 630 O O . ILE A 1 85 ? -16.705 -2.753 29.250 1.00 51.06 85 ILE A O 1
ATOM 634 N N . PRO A 1 86 ? -18.235 -2.139 27.711 1.00 58.59 86 PRO A N 1
ATOM 635 C CA . PRO A 1 86 ? -19.267 -3.009 28.249 1.00 58.59 86 PRO A CA 1
ATOM 636 C C . PRO A 1 86 ? -18.873 -4.472 28.006 1.00 58.59 86 PRO A C 1
ATOM 638 O O . PRO A 1 86 ? -18.446 -4.832 26.908 1.00 58.59 86 PRO A O 1
ATOM 641 N N . GLU A 1 87 ? -19.032 -5.313 29.030 1.00 60.16 87 GLU A N 1
ATOM 642 C CA . GLU A 1 87 ? -18.723 -6.759 29.045 1.00 60.16 87 GLU A CA 1
ATOM 643 C C . GLU A 1 87 ? -19.315 -7.517 27.836 1.00 60.16 87 GLU A C 1
ATOM 645 O O . GLU A 1 87 ? -18.762 -8.502 27.341 1.00 60.16 87 GLU A O 1
ATOM 650 N N . ASP A 1 88 ? -20.410 -6.998 27.284 1.00 59.53 88 ASP A N 1
ATOM 651 C CA . ASP A 1 88 ? -21.093 -7.525 26.104 1.00 59.53 88 ASP A CA 1
ATOM 652 C C . ASP A 1 88 ? -20.233 -7.470 24.824 1.00 59.53 88 ASP A C 1
ATOM 654 O O . ASP A 1 88 ? -20.394 -8.306 23.931 1.00 59.53 88 ASP A O 1
ATOM 658 N N . TYR A 1 89 ? -19.278 -6.538 24.737 1.00 55.12 89 TYR A N 1
ATOM 659 C CA . TYR A 1 89 ? -18.343 -6.430 23.613 1.00 55.12 89 TYR A CA 1
ATOM 660 C C . TYR A 1 89 ? -17.305 -7.566 23.626 1.00 55.12 89 TYR A C 1
ATOM 662 O O . TYR A 1 89 ? -17.044 -8.167 22.580 1.00 55.12 89 TYR A O 1
ATOM 670 N N . TRP A 1 90 ? -16.796 -7.955 24.803 1.00 59.59 90 TRP A N 1
ATOM 671 C CA . TRP A 1 90 ? -15.861 -9.082 24.948 1.00 59.59 90 TRP A CA 1
ATOM 672 C C . TRP A 1 90 ? -16.484 -10.417 24.529 1.00 59.59 90 TRP A C 1
ATOM 674 O O . TRP A 1 90 ? -15.836 -11.222 23.854 1.00 59.59 90 TRP A O 1
ATOM 684 N N . ARG A 1 91 ? -17.773 -10.612 24.830 1.00 61.44 91 ARG A N 1
ATOM 685 C CA . ARG A 1 91 ? -18.552 -11.792 24.417 1.00 61.44 91 ARG A CA 1
ATOM 686 C C . ARG A 1 91 ? -18.830 -11.894 22.920 1.00 61.44 91 ARG A C 1
ATOM 688 O O . ARG A 1 91 ? -19.201 -12.963 22.456 1.00 61.44 91 ARG A O 1
ATOM 695 N N . SER A 1 92 ? -18.704 -10.799 22.176 1.00 60.50 92 SER A N 1
ATOM 696 C CA . SER A 1 92 ? -18.912 -10.803 20.723 1.00 60.50 92 SER A CA 1
ATOM 697 C C . SER A 1 92 ? -17.637 -11.123 19.937 1.00 60.50 92 SER A C 1
ATOM 699 O O . SER A 1 92 ? -17.708 -11.599 18.807 1.00 60.50 92 SER A O 1
ATOM 701 N N . ILE A 1 93 ? -16.470 -10.871 20.540 1.00 56.44 93 ILE A N 1
ATOM 702 C CA . ILE A 1 93 ? -15.150 -11.111 19.936 1.00 56.44 93 ILE A CA 1
ATOM 703 C C . ILE A 1 93 ? -14.689 -12.542 20.203 1.00 56.44 93 ILE A C 1
ATOM 705 O O . ILE A 1 93 ? -14.093 -13.185 19.339 1.00 56.44 93 ILE A O 1
ATOM 709 N N . ILE A 1 94 ? -14.958 -13.039 21.406 1.00 62.12 94 ILE A N 1
ATOM 710 C CA . ILE A 1 94 ? -14.761 -14.436 21.762 1.00 62.12 94 ILE A CA 1
ATOM 711 C C . ILE A 1 94 ? -16.114 -15.079 21.532 1.00 62.12 94 ILE A C 1
ATOM 713 O O . ILE A 1 94 ? -17.031 -14.784 22.286 1.00 62.12 94 ILE A O 1
ATOM 717 N N . ASP A 1 95 ? -16.239 -15.899 20.493 1.00 59.25 95 ASP A N 1
ATOM 718 C CA . ASP A 1 95 ? -17.429 -16.682 20.141 1.00 59.25 95 ASP A CA 1
ATOM 719 C C . ASP A 1 95 ? -17.751 -17.660 21.289 1.00 59.25 95 ASP A C 1
ATOM 721 O O . ASP A 1 95 ? -17.480 -18.861 21.236 1.00 59.25 95 ASP A O 1
ATOM 725 N N . TYR A 1 96 ? -18.199 -17.114 22.422 1.00 51.03 96 TYR A N 1
ATOM 726 C CA . TYR A 1 96 ? -18.488 -17.868 23.620 1.00 51.03 96 TYR A CA 1
ATOM 727 C C . TYR A 1 96 ? -19.706 -18.696 23.252 1.00 51.03 96 TYR A C 1
ATOM 729 O O . TYR A 1 96 ? -20.742 -18.112 22.907 1.00 51.03 96 TYR A O 1
ATOM 737 N N . PRO A 1 97 ? -19.623 -20.036 23.300 1.00 57.50 97 PRO A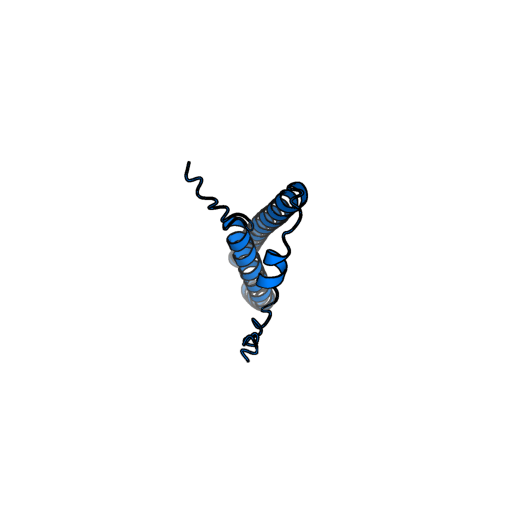 N 1
ATOM 738 C CA . PRO A 1 97 ? -20.792 -20.858 23.095 1.00 57.50 97 PRO A CA 1
ATOM 739 C C . PRO A 1 97 ? -21.830 -20.349 24.082 1.00 57.50 97 PRO A C 1
ATOM 741 O O . PRO A 1 97 ? -21.624 -20.417 25.296 1.00 57.50 97 PRO A O 1
ATOM 744 N N . THR A 1 98 ? -22.923 -19.774 23.578 1.00 58.06 98 THR A N 1
ATOM 745 C CA . THR A 1 98 ? -24.085 -19.522 24.417 1.00 58.06 98 THR A CA 1
ATOM 746 C C . THR A 1 98 ? -24.430 -20.885 24.977 1.00 58.06 98 THR A C 1
ATOM 748 O O . THR A 1 98 ? -24.821 -21.790 24.239 1.00 58.06 98 THR A O 1
ATOM 751 N N . GLY A 1 99 ? -24.130 -21.079 26.260 1.00 48.41 99 GLY A N 1
ATOM 752 C CA . GLY A 1 99 ? -24.409 -22.311 26.963 1.00 48.41 99 GLY A CA 1
ATOM 753 C C . GLY A 1 99 ? -25.908 -22.528 26.899 1.00 48.41 99 GLY A C 1
ATOM 754 O O . GLY A 1 99 ? -26.653 -22.053 27.749 1.00 48.41 99 GLY A O 1
ATOM 755 N N . ARG A 1 100 ? -26.354 -23.223 25.854 1.00 53.47 100 ARG A N 1
ATOM 756 C CA . ARG A 1 100 ? -27.660 -23.845 25.748 1.00 53.47 100 ARG A CA 1
ATOM 757 C C . ARG A 1 100 ? -27.695 -24.873 26.869 1.00 53.47 100 ARG A C 1
ATOM 759 O O . ARG A 1 100 ? -27.266 -26.007 26.686 1.00 53.47 100 ARG A O 1
ATOM 766 N N . GLY A 1 101 ? -28.127 -24.442 28.047 1.00 55.56 101 GLY A N 1
ATOM 767 C CA . GLY A 1 101 ? -28.025 -25.272 29.240 1.00 55.56 101 GLY A CA 1
ATOM 768 C C . GLY A 1 101 ? -28.725 -24.749 30.486 1.00 55.56 101 GLY A C 1
ATOM 769 O O . GLY A 1 101 ? -28.646 -25.399 31.515 1.00 55.56 101 GLY A O 1
ATOM 770 N N . ASN A 1 102 ? -29.447 -23.635 30.436 1.00 51.81 102 ASN A N 1
ATOM 771 C CA . ASN A 1 102 ? -30.395 -23.249 31.478 1.00 51.81 102 ASN A CA 1
ATOM 772 C C . ASN A 1 102 ? -31.798 -23.736 31.099 1.00 51.81 102 ASN A C 1
ATOM 774 O O . ASN A 1 102 ? -32.681 -22.961 30.739 1.00 51.81 102 ASN A O 1
ATOM 778 N N . ARG A 1 103 ? -32.011 -25.054 31.216 1.00 59.38 103 ARG A N 1
ATOM 779 C CA . ARG A 1 103 ? -33.344 -25.548 31.577 1.00 59.38 103 ARG A CA 1
ATOM 780 C C . ARG A 1 103 ? -33.521 -25.201 33.058 1.00 59.38 103 ARG A C 1
ATOM 782 O O . ARG A 1 103 ? -32.748 -25.724 33.860 1.00 59.38 103 ARG A O 1
ATOM 789 N N . PRO A 1 104 ? -34.470 -24.337 33.452 1.00 51.84 104 PRO A N 1
ATOM 790 C CA . PRO A 1 104 ? -34.864 -24.292 34.850 1.00 51.84 104 PRO A CA 1
ATOM 791 C C . PRO A 1 104 ? -35.340 -25.699 35.220 1.00 51.84 104 PRO A C 1
ATOM 793 O O . PRO A 1 104 ? -36.176 -26.272 34.520 1.00 51.84 104 PRO A O 1
ATOM 796 N N . ALA A 1 105 ? -34.759 -26.281 36.269 1.00 59.22 105 ALA A N 1
ATOM 797 C CA . ALA A 1 105 ? -35.306 -27.477 36.887 1.00 59.22 105 ALA A CA 1
ATOM 798 C C . ALA A 1 105 ? -36.673 -27.094 37.469 1.00 59.22 105 ALA A C 1
ATOM 800 O O . ALA A 1 105 ? -36.775 -26.548 38.564 1.00 59.22 105 ALA A O 1
ATOM 801 N N . SER A 1 106 ? -37.715 -27.275 36.665 1.00 57.34 106 SER A N 1
ATOM 802 C CA . SER A 1 106 ? -39.095 -27.212 37.105 1.00 57.34 106 SER A CA 1
ATOM 803 C C . SER A 1 106 ? -39.454 -28.555 37.735 1.00 57.34 106 SER A C 1
ATOM 805 O O . SER A 1 106 ? -39.614 -29.521 36.991 1.00 57.34 106 SER A O 1
ATOM 807 N N . VAL A 1 107 ? -39.628 -28.512 39.061 1.00 51.88 107 VAL A N 1
ATOM 808 C CA . VAL A 1 107 ? -40.375 -29.444 39.934 1.00 51.88 107 VAL A CA 1
ATOM 809 C C . VAL A 1 107 ? -39.767 -30.830 40.139 1.00 51.88 107 VAL A C 1
ATOM 811 O O . VAL A 1 107 ? -39.632 -31.596 39.165 1.00 51.88 107 VAL A O 1
#